Protein AF-A0A7W2NXL6-F1 (afdb_monomer_lite)

Structure (mmCIF, N/CA/C/O backbone):
data_AF-A0A7W2NXL6-F1
#
_entry.id   AF-A0A7W2NXL6-F1
#
loop_
_atom_site.group_PDB
_atom_site.id
_atom_site.type_symbol
_atom_site.label_atom_id
_atom_site.label_alt_id
_atom_site.label_comp_id
_atom_site.label_asym_id
_atom_site.label_entity_id
_atom_site.label_seq_id
_atom_site.pdbx_PDB_ins_code
_atom_site.Cartn_x
_atom_site.Cartn_y
_atom_site.Cartn_z
_atom_site.occupancy
_atom_site.B_iso_or_equiv
_atom_site.auth_seq_id
_atom_site.auth_comp_id
_atom_site.auth_asym_id
_atom_site.auth_atom_id
_atom_site.pdbx_PDB_model_num
ATOM 1 N N . MET A 1 1 ? 48.088 11.219 -70.658 1.00 33.25 1 MET A N 1
ATOM 2 C CA . MET A 1 1 ? 46.702 11.207 -70.149 1.00 33.25 1 MET A CA 1
ATOM 3 C C . MET A 1 1 ? 46.374 9.761 -69.843 1.00 33.25 1 MET A C 1
ATOM 5 O O . MET A 1 1 ? 46.423 8.951 -70.755 1.00 33.25 1 MET A O 1
ATOM 9 N N . ALA A 1 2 ? 46.224 9.414 -68.568 1.00 40.19 2 ALA A N 1
ATOM 10 C CA . ALA A 1 2 ? 45.903 8.053 -68.157 1.00 40.19 2 ALA A CA 1
ATOM 11 C C . ALA A 1 2 ? 44.374 7.908 -68.134 1.00 40.19 2 ALA A C 1
ATOM 13 O O . ALA A 1 2 ? 43.738 8.269 -67.150 1.00 40.19 2 ALA A O 1
ATOM 14 N N . GLU A 1 3 ? 43.796 7.435 -69.237 1.00 53.06 3 GLU A N 1
ATOM 15 C CA . GLU A 1 3 ? 42.417 6.927 -69.297 1.00 53.06 3 GLU A CA 1
ATOM 16 C C . GLU A 1 3 ? 42.379 5.528 -68.666 1.00 53.06 3 GLU A C 1
ATOM 18 O O . GLU A 1 3 ? 42.334 4.508 -69.347 1.00 53.06 3 GLU A O 1
ATOM 23 N N . GLY A 1 4 ? 42.516 5.463 -67.344 1.00 57.94 4 GLY A N 1
ATOM 24 C CA . GLY A 1 4 ? 42.324 4.225 -66.601 1.00 57.94 4 GLY A CA 1
ATOM 25 C C . GLY A 1 4 ? 40.945 4.234 -65.962 1.00 57.94 4 GLY A C 1
ATOM 26 O O . GLY A 1 4 ? 40.751 4.975 -65.004 1.00 57.94 4 GLY A O 1
ATOM 27 N N . ASP A 1 5 ? 40.032 3.376 -66.419 1.00 67.19 5 ASP A N 1
ATOM 28 C CA . ASP A 1 5 ? 38.679 3.161 -65.856 1.00 67.19 5 ASP A CA 1
ATOM 29 C C . ASP A 1 5 ? 38.671 2.643 -64.394 1.00 67.19 5 ASP A C 1
ATOM 31 O O . ASP A 1 5 ? 37.668 2.142 -63.893 1.00 67.19 5 ASP A O 1
ATOM 35 N N . GLY A 1 6 ? 39.801 2.708 -63.681 1.00 74.06 6 GLY A N 1
ATOM 36 C CA . GLY A 1 6 ? 39.948 2.156 -62.334 1.00 74.06 6 GLY A CA 1
ATOM 37 C C . GLY A 1 6 ? 39.944 0.624 -62.289 1.00 74.06 6 GLY A C 1
ATOM 38 O O . GLY A 1 6 ? 39.871 0.050 -61.205 1.00 74.06 6 GLY A O 1
ATOM 39 N N . ASP A 1 7 ? 40.043 -0.049 -63.441 1.00 82.25 7 ASP A N 1
ATOM 40 C CA . ASP A 1 7 ? 40.078 -1.508 -63.532 1.00 82.25 7 ASP A CA 1
ATOM 41 C C . ASP A 1 7 ? 41.416 -2.073 -63.016 1.00 82.25 7 ASP A C 1
ATOM 43 O O . ASP A 1 7 ? 42.382 -2.275 -63.757 1.00 82.25 7 ASP A O 1
ATOM 47 N N . LEU A 1 8 ? 41.451 -2.364 -61.712 1.00 85.31 8 LEU A N 1
ATOM 48 C CA . LEU A 1 8 ? 42.590 -2.982 -61.025 1.00 85.31 8 LEU A CA 1
ATOM 49 C C . LEU A 1 8 ? 42.789 -4.471 -61.381 1.00 85.31 8 LEU A C 1
ATOM 51 O O . LEU A 1 8 ? 43.642 -5.130 -60.783 1.00 85.31 8 LEU A O 1
ATOM 55 N N . THR A 1 9 ? 42.013 -5.039 -62.314 1.00 85.38 9 THR A N 1
ATOM 56 C CA . THR A 1 9 ? 42.239 -6.409 -62.810 1.00 85.38 9 THR A CA 1
ATOM 57 C C . THR A 1 9 ? 43.295 -6.466 -63.914 1.00 85.38 9 THR A C 1
ATOM 59 O O . THR A 1 9 ? 43.860 -7.531 -64.177 1.00 85.38 9 THR A O 1
ATOM 62 N N . LYS A 1 10 ? 43.613 -5.321 -64.532 1.00 86.50 10 LYS A N 1
ATOM 63 C CA . LYS A 1 10 ? 44.652 -5.210 -65.558 1.00 86.50 10 LYS A CA 1
ATOM 64 C C . LYS A 1 10 ? 46.044 -5.370 -64.949 1.00 86.50 10 LYS A C 1
ATOM 66 O O . LYS A 1 10 ? 46.333 -4.884 -63.856 1.00 86.50 10 LYS A O 1
ATOM 71 N N . ARG A 1 11 ? 46.925 -6.038 -65.692 1.00 86.75 11 ARG A N 1
ATOM 72 C CA . ARG A 1 11 ? 48.320 -6.289 -65.314 1.00 86.75 11 ARG A CA 1
ATOM 73 C C . ARG A 1 11 ? 49.254 -5.821 -66.417 1.00 86.75 11 ARG A C 1
ATOM 75 O O . ARG A 1 11 ? 48.943 -5.999 -67.593 1.00 86.75 11 ARG A O 1
ATOM 82 N N . LEU A 1 12 ? 50.395 -5.262 -66.031 1.00 89.81 12 LEU A N 1
ATOM 83 C CA . LEU A 1 12 ? 51.491 -4.979 -66.957 1.00 89.81 12 LEU A CA 1
ATOM 84 C C . LEU A 1 12 ? 52.312 -6.252 -67.192 1.00 89.81 12 LEU A C 1
ATOM 86 O O . LEU A 1 12 ? 52.492 -7.040 -66.258 1.00 89.81 12 LEU A O 1
ATOM 90 N N . ASP A 1 13 ? 52.804 -6.448 -68.417 1.00 88.94 13 ASP A N 1
ATOM 91 C CA . ASP A 1 13 ? 53.738 -7.537 -68.715 1.00 88.94 13 ASP A CA 1
ATOM 92 C C . ASP A 1 13 ? 55.056 -7.295 -67.972 1.00 88.94 13 ASP A C 1
ATOM 94 O O . ASP A 1 13 ? 55.620 -6.205 -68.007 1.00 88.94 13 ASP A O 1
ATOM 98 N N . ASN A 1 14 ? 55.526 -8.310 -67.259 1.00 88.38 14 ASN A N 1
ATOM 99 C CA . ASN A 1 14 ? 56.739 -8.263 -66.451 1.00 88.38 14 ASN A CA 1
ATOM 100 C C . ASN A 1 14 ? 57.793 -9.270 -66.934 1.00 88.38 14 ASN A C 1
ATOM 102 O O . ASN A 1 14 ? 58.722 -9.591 -66.195 1.00 88.38 14 ASN A O 1
ATOM 106 N N . LYS A 1 15 ? 57.651 -9.785 -68.162 1.00 84.62 15 LYS A N 1
ATOM 107 C CA . LYS A 1 15 ? 58.640 -10.652 -68.804 1.00 84.62 15 LYS A CA 1
ATOM 108 C C . LYS A 1 15 ? 59.821 -9.816 -69.300 1.00 84.62 15 LYS A C 1
ATOM 110 O O . LYS A 1 15 ? 59.723 -9.126 -70.306 1.00 84.62 15 LYS A O 1
ATOM 115 N N . GLY A 1 16 ? 60.946 -9.892 -68.600 1.00 85.75 16 GLY A N 1
ATOM 116 C CA . GLY A 1 16 ? 62.175 -9.180 -68.943 1.00 85.75 16 GLY A CA 1
ATOM 117 C C . GLY A 1 16 ? 63.187 -9.259 -67.806 1.00 85.75 16 GLY A C 1
ATOM 118 O O . GLY A 1 16 ? 62.906 -9.863 -66.774 1.00 85.75 16 GLY A O 1
ATOM 119 N N . ASN A 1 17 ? 64.369 -8.681 -68.013 1.00 88.25 17 ASN A N 1
ATOM 120 C CA . ASN A 1 17 ? 65.417 -8.590 -66.989 1.00 88.25 17 ASN A CA 1
ATOM 121 C C . ASN A 1 17 ? 66.017 -7.172 -66.920 1.00 88.25 17 ASN A C 1
ATOM 123 O O . ASN A 1 17 ? 67.175 -6.994 -66.552 1.00 88.25 17 ASN A O 1
ATOM 127 N N . ASP A 1 18 ? 65.221 -6.181 -67.326 1.00 89.38 18 ASP A N 1
ATOM 128 C CA . ASP A 1 18 ? 65.561 -4.760 -67.371 1.00 89.38 18 ASP A CA 1
ATOM 129 C C . ASP A 1 18 ? 64.735 -3.947 -66.357 1.00 89.38 18 ASP A C 1
ATOM 131 O O . ASP A 1 18 ? 63.816 -4.440 -65.692 1.00 89.38 18 ASP A O 1
ATOM 135 N N . GLU A 1 19 ? 65.050 -2.665 -66.234 1.00 88.44 19 GLU A N 1
ATOM 136 C CA . GLU A 1 19 ? 64.423 -1.750 -65.285 1.00 88.44 19 GLU A CA 1
ATOM 137 C C . GLU A 1 19 ? 62.912 -1.573 -65.538 1.00 88.44 19 GLU A C 1
ATOM 139 O O . GLU A 1 19 ? 62.146 -1.340 -64.597 1.00 88.44 19 GLU A O 1
ATOM 144 N N . ILE A 1 20 ? 62.458 -1.742 -66.786 1.00 90.19 20 ILE A N 1
ATOM 145 C CA . ILE A 1 20 ? 61.045 -1.634 -67.179 1.00 90.19 20 ILE A CA 1
ATOM 14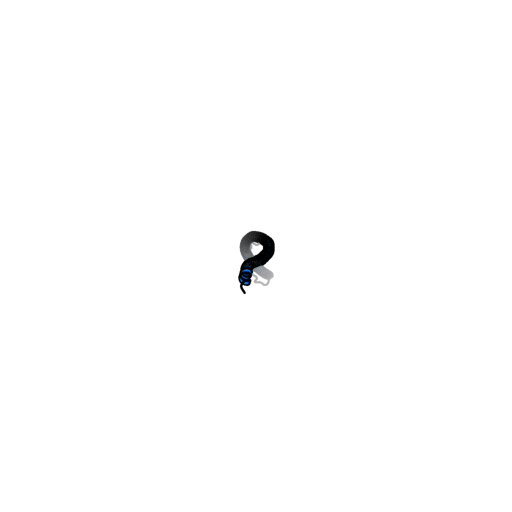6 C C . ILE A 1 20 ? 60.240 -2.842 -66.681 1.00 90.19 20 ILE A C 1
ATOM 148 O O . ILE A 1 20 ? 59.133 -2.681 -66.148 1.00 90.19 20 ILE A O 1
ATOM 152 N N . SER A 1 21 ? 60.805 -4.048 -66.777 1.00 89.19 21 SER A N 1
ATOM 153 C CA . SER A 1 21 ? 60.209 -5.259 -66.203 1.00 89.19 21 SER A CA 1
ATOM 154 C C . SER A 1 21 ? 60.132 -5.195 -64.668 1.00 89.19 21 SER A C 1
ATOM 156 O O . SER A 1 21 ? 59.113 -5.578 -64.080 1.00 89.19 21 SER A O 1
ATOM 158 N N . GLY A 1 22 ? 61.139 -4.596 -64.018 1.00 90.00 22 GLY A N 1
ATOM 159 C CA . GLY A 1 22 ? 61.142 -4.323 -62.578 1.00 90.00 22 GLY A CA 1
ATOM 160 C C . GLY A 1 22 ? 60.036 -3.353 -62.142 1.00 90.00 22 GLY A C 1
ATOM 161 O O . GLY A 1 22 ? 59.301 -3.636 -61.193 1.00 90.00 22 GLY A O 1
ATOM 162 N N . LEU A 1 23 ? 59.851 -2.239 -62.860 1.00 91.62 23 LEU A N 1
ATOM 163 C CA . LEU A 1 23 ? 58.767 -1.284 -62.593 1.00 91.62 23 LEU A CA 1
ATOM 164 C C . LEU A 1 23 ? 57.382 -1.930 -62.762 1.00 91.62 23 LEU A C 1
ATOM 166 O O . LEU A 1 23 ? 56.499 -1.730 -61.926 1.00 91.62 23 LEU A O 1
ATOM 170 N N . SER A 1 24 ? 57.214 -2.757 -63.797 1.00 93.56 24 SER A N 1
ATOM 171 C CA . SER A 1 24 ? 55.970 -3.492 -64.062 1.00 93.56 24 SER A CA 1
ATOM 172 C C . SER A 1 24 ? 55.631 -4.482 -62.940 1.00 93.56 24 SER A C 1
ATOM 174 O O . SER A 1 24 ? 54.466 -4.605 -62.553 1.00 93.56 24 SER A O 1
ATOM 176 N N . HIS A 1 25 ? 56.637 -5.136 -62.344 1.00 92.75 25 HIS A N 1
ATOM 177 C CA . HIS A 1 25 ? 56.453 -5.987 -61.165 1.00 92.75 25 HIS A CA 1
ATOM 178 C C . HIS A 1 25 ? 55.937 -5.199 -59.948 1.00 92.75 25 HIS A C 1
ATOM 180 O O . HIS A 1 25 ? 54.917 -5.573 -59.363 1.00 92.75 25 HIS A O 1
ATOM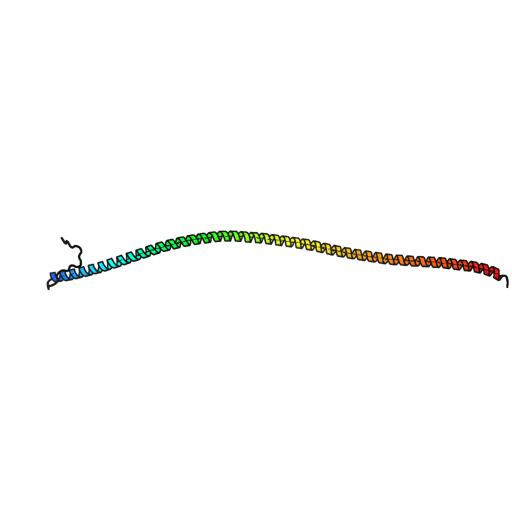 186 N N . TYR A 1 26 ? 56.594 -4.091 -59.584 1.00 92.44 26 TYR A N 1
ATOM 187 C CA . TYR A 1 26 ? 56.174 -3.275 -58.438 1.00 92.44 26 TYR A CA 1
ATOM 188 C C . TYR A 1 26 ? 54.806 -2.618 -58.649 1.00 92.44 26 TYR A C 1
ATOM 190 O O . TYR A 1 26 ? 54.018 -2.542 -57.705 1.00 92.44 26 TYR A O 1
ATOM 198 N N . PHE A 1 27 ? 54.487 -2.207 -59.879 1.00 92.06 27 PHE A N 1
ATOM 199 C CA . PHE A 1 27 ? 53.163 -1.697 -60.225 1.00 92.06 27 PHE A CA 1
ATOM 200 C C . PHE A 1 27 ? 52.079 -2.765 -60.030 1.00 92.06 27 PHE A C 1
ATOM 202 O O . PHE A 1 27 ? 51.078 -2.513 -59.363 1.00 92.06 27 PHE A O 1
ATOM 209 N N . ASN A 1 28 ? 52.299 -3.988 -60.525 1.00 91.94 28 ASN A N 1
ATOM 210 C CA . ASN A 1 28 ? 51.366 -5.096 -60.318 1.00 91.94 28 ASN A CA 1
ATOM 211 C C . ASN A 1 28 ? 51.173 -5.414 -58.821 1.00 91.94 28 ASN A C 1
ATOM 213 O O . ASN A 1 28 ? 50.038 -5.635 -58.394 1.00 91.94 28 ASN A O 1
ATOM 217 N N . LEU A 1 29 ? 52.244 -5.393 -58.015 1.00 93.25 29 LEU A N 1
ATOM 218 C CA . LEU A 1 29 ? 52.166 -5.596 -56.562 1.00 93.25 29 LEU A CA 1
ATOM 219 C C . LEU A 1 29 ? 51.367 -4.483 -55.862 1.00 93.25 29 LEU A C 1
ATOM 221 O O . LEU A 1 29 ? 50.572 -4.761 -54.963 1.00 93.25 29 LEU A O 1
ATOM 225 N N . PHE A 1 30 ? 51.566 -3.228 -56.266 1.00 93.12 30 PHE A N 1
ATOM 226 C CA . PHE A 1 30 ? 50.799 -2.091 -55.759 1.00 93.12 30 PHE A CA 1
ATOM 227 C C . PHE A 1 30 ? 49.305 -2.229 -56.088 1.00 93.12 30 PHE A C 1
ATOM 229 O O . PHE A 1 30 ? 48.471 -2.110 -55.190 1.00 93.12 30 PHE A O 1
ATOM 236 N N . THR A 1 31 ? 48.972 -2.567 -57.337 1.00 92.88 31 THR A N 1
ATOM 237 C CA . THR A 1 31 ? 47.593 -2.800 -57.794 1.00 92.88 31 THR A CA 1
ATOM 238 C C . THR A 1 31 ? 46.916 -3.939 -57.026 1.00 92.88 31 THR A C 1
ATOM 240 O O . THR A 1 31 ? 45.749 -3.817 -56.655 1.00 92.88 31 THR A O 1
ATOM 243 N N . ASP A 1 32 ? 47.641 -5.014 -56.694 1.00 93.50 32 ASP A N 1
ATOM 244 C CA . ASP A 1 32 ? 47.107 -6.085 -55.841 1.00 93.50 32 ASP A CA 1
ATOM 245 C C . ASP A 1 32 ? 46.773 -5.612 -54.430 1.00 93.50 32 ASP A C 1
ATOM 247 O O . ASP A 1 32 ? 45.692 -5.915 -53.925 1.00 93.50 32 ASP A O 1
ATOM 251 N N . LYS A 1 33 ? 47.678 -4.855 -53.799 1.00 94.06 33 LYS A N 1
ATOM 252 C CA . LYS A 1 33 ? 47.436 -4.299 -52.463 1.00 94.06 33 LYS A CA 1
ATOM 253 C C . LYS A 1 33 ? 46.245 -3.344 -52.470 1.00 94.06 33 LYS A C 1
ATOM 255 O O . LYS A 1 33 ? 45.391 -3.447 -51.599 1.00 94.06 33 LYS A O 1
ATOM 260 N N . MET A 1 34 ? 46.149 -2.477 -53.479 1.00 93.56 34 MET A N 1
ATOM 261 C CA . MET A 1 34 ? 45.001 -1.588 -53.679 1.00 93.56 34 MET A CA 1
ATOM 262 C C . MET A 1 34 ? 43.688 -2.367 -53.806 1.00 93.56 34 MET A C 1
ATOM 264 O O . MET A 1 34 ? 42.711 -2.039 -53.135 1.00 93.56 34 MET A O 1
ATOM 268 N N . ARG A 1 35 ? 43.670 -3.429 -54.620 1.00 92.12 35 ARG A N 1
ATOM 269 C CA . ARG A 1 35 ? 42.490 -4.284 -54.790 1.00 92.12 35 ARG A CA 1
ATOM 270 C C . ARG A 1 35 ? 42.081 -4.952 -53.477 1.00 92.12 35 ARG A C 1
ATOM 272 O O . ARG A 1 35 ? 40.902 -4.930 -53.141 1.00 92.12 35 ARG A O 1
ATOM 279 N N . LEU A 1 36 ? 43.034 -5.516 -52.733 1.00 94.25 36 LEU A N 1
ATOM 280 C CA . LEU A 1 36 ? 42.762 -6.134 -51.431 1.00 94.25 36 LEU A CA 1
ATOM 281 C C . LEU A 1 36 ? 42.187 -5.119 -50.436 1.00 94.25 36 LEU A C 1
ATOM 283 O O . LEU A 1 36 ? 41.168 -5.405 -49.811 1.00 94.25 36 LEU A O 1
ATOM 287 N N . SER A 1 37 ? 42.763 -3.916 -50.356 1.00 95.88 37 SER A N 1
ATOM 288 C CA . SER A 1 37 ? 42.243 -2.843 -49.504 1.00 95.88 37 SER A CA 1
ATOM 289 C C . SER A 1 37 ? 40.822 -2.423 -49.892 1.00 95.88 37 SER A C 1
ATOM 291 O O . SER A 1 37 ? 39.995 -2.203 -49.013 1.00 95.88 37 SER A O 1
ATOM 293 N N . LEU A 1 38 ? 40.496 -2.341 -51.188 1.00 94.00 38 LEU A N 1
ATOM 294 C CA . LEU A 1 38 ? 39.138 -2.009 -51.641 1.00 94.00 38 LEU A CA 1
ATOM 295 C C . LEU A 1 38 ? 38.121 -3.104 -51.301 1.00 94.00 38 LEU A C 1
ATOM 297 O O . LEU A 1 38 ? 37.007 -2.788 -50.884 1.00 94.00 38 LEU A O 1
ATOM 301 N N . VAL A 1 39 ? 38.499 -4.379 -51.431 1.00 94.56 39 VAL A N 1
ATOM 302 C CA . VAL A 1 39 ? 37.654 -5.508 -51.004 1.00 94.56 39 VAL A CA 1
ATOM 303 C C . VAL A 1 39 ? 37.424 -5.463 -49.493 1.00 94.56 39 VAL A C 1
ATOM 305 O O . VAL A 1 39 ? 36.293 -5.638 -49.034 1.00 94.56 39 VAL A O 1
ATOM 308 N N . GLU A 1 40 ? 38.467 -5.179 -48.712 1.00 96.81 40 GLU A N 1
ATOM 309 C CA . GLU A 1 40 ? 38.352 -5.036 -47.262 1.00 96.81 40 GLU A CA 1
ATOM 310 C C . GLU A 1 40 ? 37.444 -3.858 -46.879 1.00 96.81 40 GLU A C 1
ATOM 312 O O . GLU A 1 40 ? 36.557 -4.020 -46.041 1.00 96.81 40 GLU A O 1
ATOM 317 N N . ILE A 1 41 ? 37.599 -2.698 -47.529 1.00 97.31 41 ILE A N 1
ATOM 318 C CA . ILE A 1 41 ? 36.731 -1.529 -47.329 1.00 97.31 41 ILE A CA 1
ATOM 319 C C . ILE A 1 41 ? 35.282 -1.876 -47.665 1.00 97.31 41 ILE A C 1
ATOM 321 O O . ILE A 1 41 ? 34.402 -1.624 -46.850 1.00 97.31 41 ILE A O 1
ATOM 325 N N . SER A 1 42 ? 35.022 -2.497 -48.819 1.00 96.25 42 SER A N 1
ATOM 326 C CA . SER A 1 42 ? 33.667 -2.905 -49.207 1.00 96.25 42 SER A CA 1
ATOM 327 C C . SER A 1 42 ? 33.045 -3.851 -48.177 1.00 96.25 42 SER A C 1
ATOM 329 O O . SER A 1 42 ? 31.882 -3.682 -47.810 1.00 96.25 42 SER A O 1
ATOM 331 N N . THR A 1 43 ? 33.826 -4.805 -47.670 1.00 97.38 43 THR A N 1
ATOM 332 C CA . THR A 1 43 ? 33.375 -5.757 -46.647 1.00 97.38 43 THR A CA 1
ATOM 333 C C . THR A 1 43 ? 33.057 -5.047 -45.330 1.00 97.38 43 THR A C 1
ATOM 335 O O . THR A 1 43 ? 32.002 -5.276 -44.739 1.00 97.38 43 THR A O 1
ATOM 338 N N . ARG A 1 44 ? 33.930 -4.136 -44.884 1.00 97.69 44 ARG A N 1
ATOM 339 C CA . ARG A 1 44 ? 33.719 -3.338 -43.667 1.00 97.69 44 ARG A CA 1
ATOM 340 C C . ARG A 1 44 ? 32.499 -2.425 -43.792 1.00 97.69 44 ARG A C 1
ATOM 342 O O . ARG A 1 44 ? 31.718 -2.350 -42.850 1.00 97.69 44 ARG A O 1
ATOM 349 N N . THR A 1 45 ? 32.292 -1.788 -44.944 1.00 98.00 45 THR A N 1
ATOM 350 C CA . THR A 1 45 ? 31.107 -0.957 -45.204 1.00 98.00 45 THR A CA 1
ATOM 351 C C . THR A 1 45 ? 29.821 -1.776 -45.113 1.00 98.00 45 THR A C 1
ATOM 353 O O . THR A 1 45 ? 28.882 -1.342 -44.451 1.00 98.00 45 THR A O 1
ATOM 356 N N . ASN A 1 46 ? 29.794 -2.988 -45.678 1.00 97.56 46 ASN A N 1
ATOM 357 C CA . ASN A 1 46 ? 28.639 -3.884 -45.553 1.00 97.56 46 ASN A CA 1
ATOM 358 C C . ASN A 1 46 ? 28.355 -4.262 -44.089 1.00 97.56 46 ASN A C 1
ATOM 360 O O . ASN A 1 46 ? 27.204 -4.231 -43.662 1.00 97.56 46 ASN A O 1
ATOM 364 N N . HIS A 1 47 ? 29.390 -4.551 -43.293 1.00 97.69 47 HIS A N 1
ATOM 365 C CA . HIS A 1 47 ? 29.222 -4.804 -41.858 1.00 97.69 47 HIS A CA 1
ATOM 366 C C . HIS A 1 47 ? 28.671 -3.591 -41.099 1.00 97.69 47 HIS A C 1
ATOM 368 O O . HIS A 1 47 ? 27.832 -3.752 -40.211 1.00 97.69 47 HIS A O 1
ATOM 374 N N . VAL A 1 48 ? 29.116 -2.377 -41.439 1.00 98.12 48 VAL A N 1
ATOM 375 C CA . VAL A 1 48 ? 28.592 -1.143 -40.837 1.00 98.12 48 VAL A CA 1
ATOM 376 C C . VAL A 1 48 ? 27.120 -0.948 -41.197 1.00 98.12 48 VAL A C 1
ATOM 378 O O . VAL A 1 48 ? 26.333 -0.636 -40.309 1.00 98.12 48 VAL A O 1
ATOM 381 N N . MET A 1 49 ? 26.731 -1.185 -42.455 1.00 98.19 49 MET A N 1
ATOM 382 C CA . MET A 1 49 ? 25.331 -1.096 -42.887 1.00 98.19 49 MET A CA 1
ATOM 383 C C . MET A 1 49 ? 24.434 -2.077 -42.125 1.00 98.19 49 MET A C 1
ATOM 385 O O . MET A 1 49 ? 23.438 -1.656 -41.547 1.00 98.19 49 MET A O 1
ATOM 389 N N . GLN A 1 50 ? 24.834 -3.348 -42.026 1.00 98.19 50 GLN A N 1
ATOM 390 C CA . GLN A 1 50 ? 24.098 -4.351 -41.243 1.00 98.19 50 GLN A CA 1
ATOM 391 C C . GLN A 1 50 ? 23.985 -3.961 -39.764 1.00 98.19 50 GLN A C 1
ATOM 393 O O . GLN A 1 50 ? 22.935 -4.110 -39.145 1.00 98.19 50 GLN A O 1
ATOM 398 N N . SER A 1 51 ? 25.065 -3.430 -39.186 1.00 98.25 51 SER A N 1
ATOM 399 C CA . SER A 1 51 ? 25.059 -2.980 -37.789 1.00 98.25 51 SER A CA 1
ATOM 400 C C . SER A 1 51 ? 24.117 -1.789 -37.579 1.00 98.25 51 SER A C 1
ATOM 402 O O . SER A 1 51 ? 23.469 -1.699 -36.539 1.00 98.25 51 SER A O 1
ATOM 404 N N . ALA A 1 52 ? 24.026 -0.885 -38.558 1.00 98.38 52 ALA A N 1
ATOM 405 C CA . ALA A 1 52 ? 23.112 0.252 -38.522 1.00 98.38 52 ALA A CA 1
ATOM 406 C C . ALA A 1 52 ? 21.642 -0.184 -38.629 1.00 98.38 52 ALA A C 1
ATOM 408 O O . ALA A 1 52 ? 20.803 0.348 -37.904 1.00 98.38 52 ALA A O 1
ATOM 409 N N . GLU A 1 53 ? 21.336 -1.174 -39.472 1.00 98.31 53 GLU A N 1
ATOM 410 C CA . GLU A 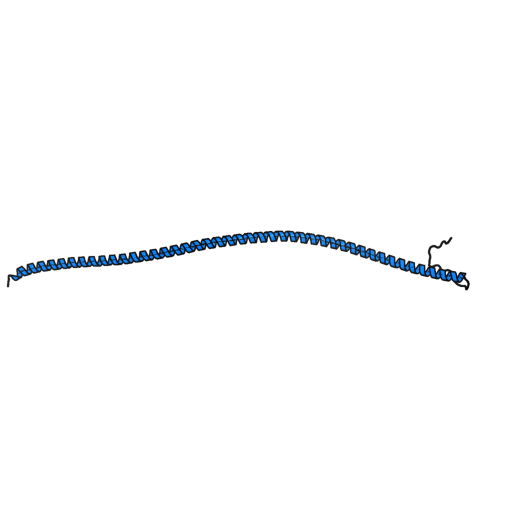1 53 ? 19.994 -1.766 -39.576 1.00 98.31 53 GLU A CA 1
ATOM 411 C C . GLU A 1 53 ? 19.566 -2.405 -38.248 1.00 98.31 53 GLU A C 1
ATOM 413 O O . GLU A 1 53 ? 18.526 -2.041 -37.699 1.00 98.31 53 GLU A O 1
ATOM 418 N N . LEU A 1 54 ? 20.421 -3.249 -37.659 1.00 98.25 54 LEU A N 1
ATOM 419 C CA . LEU A 1 54 ? 20.167 -3.860 -36.348 1.00 98.25 54 LEU A CA 1
ATOM 420 C C . LEU A 1 54 ? 19.967 -2.812 -35.244 1.00 98.25 54 LEU A C 1
ATOM 422 O O . LEU A 1 54 ? 19.099 -2.964 -34.383 1.00 98.25 54 LEU A O 1
ATOM 426 N N . LEU A 1 55 ? 20.753 -1.731 -35.257 1.00 98.38 55 LEU A N 1
ATOM 427 C CA . LEU A 1 55 ? 20.600 -0.639 -34.296 1.00 98.38 55 LEU A CA 1
ATOM 428 C C . LEU A 1 55 ? 19.267 0.098 -34.478 1.00 98.38 55 LEU A C 1
ATOM 430 O O . LEU A 1 55 ? 18.652 0.496 -33.486 1.00 98.38 55 LEU A O 1
ATOM 434 N N . SER A 1 56 ? 18.812 0.272 -35.720 1.00 98.25 56 SER A N 1
ATOM 435 C CA . SER A 1 56 ? 17.520 0.887 -36.026 1.00 98.25 56 SER A CA 1
ATOM 436 C C . SER A 1 56 ? 16.363 0.030 -35.508 1.00 98.25 56 SER A C 1
ATOM 438 O O . SER A 1 56 ? 15.465 0.550 -34.845 1.00 98.25 56 SER A O 1
ATOM 440 N N . GLU A 1 57 ? 16.406 -1.283 -35.742 1.00 98.38 57 GLU A N 1
ATOM 441 C CA . GLU A 1 57 ? 15.406 -2.229 -35.229 1.00 98.38 57 GLU A CA 1
ATOM 442 C C . GLU A 1 57 ? 15.373 -2.244 -33.695 1.00 98.38 57 GLU A C 1
ATOM 444 O O . GLU A 1 57 ? 14.305 -2.154 -33.085 1.00 98.38 57 GLU A O 1
ATOM 449 N N . MET A 1 58 ? 16.549 -2.278 -33.061 1.00 98.38 58 MET A N 1
ATOM 450 C CA . MET A 1 58 ? 16.668 -2.229 -31.604 1.00 98.38 58 MET A CA 1
ATOM 451 C C . MET A 1 58 ? 16.118 -0.917 -31.037 1.00 98.38 58 MET A C 1
ATOM 453 O O . MET A 1 58 ? 15.427 -0.922 -30.021 1.00 98.38 58 MET A O 1
ATOM 457 N N . SER A 1 59 ? 16.394 0.208 -31.701 1.00 98.38 59 SER A N 1
ATOM 458 C CA . SER A 1 59 ? 15.894 1.520 -31.285 1.00 98.38 59 SER A CA 1
ATOM 459 C C . SER A 1 59 ? 14.371 1.594 -31.366 1.00 98.38 59 SER A C 1
ATOM 461 O O . SER A 1 59 ? 13.743 2.139 -30.460 1.00 98.38 59 SER A O 1
ATOM 463 N N . GLN A 1 60 ? 13.768 1.006 -32.405 1.00 98.19 60 GLN A N 1
ATOM 464 C CA . GLN A 1 60 ? 12.313 0.936 -32.531 1.00 98.19 60 GLN A CA 1
ATOM 465 C C . GLN A 1 60 ? 11.695 0.076 -31.423 1.00 98.19 60 GLN A C 1
ATOM 467 O O . GLN A 1 60 ? 10.788 0.534 -30.735 1.00 98.19 60 GLN A O 1
ATOM 472 N N . SER A 1 61 ? 12.245 -1.116 -31.182 1.00 98.19 61 SER A N 1
ATOM 473 C CA . SER A 1 61 ? 11.805 -1.992 -30.089 1.00 98.19 61 SER A CA 1
ATOM 474 C C . SER A 1 61 ? 11.918 -1.303 -28.724 1.00 98.19 61 SER A C 1
ATOM 476 O O . SER A 1 61 ? 11.000 -1.350 -27.906 1.00 98.19 61 SER A O 1
ATOM 478 N N . ASN A 1 62 ? 13.015 -0.578 -28.487 1.00 98.19 62 ASN A N 1
ATOM 479 C CA . ASN A 1 62 ? 13.207 0.169 -27.249 1.00 98.19 62 ASN A CA 1
ATOM 480 C C . ASN A 1 62 ? 12.175 1.297 -27.075 1.00 98.19 62 ASN A C 1
ATOM 482 O O . ASN A 1 62 ? 11.709 1.517 -25.960 1.00 98.19 62 ASN A O 1
ATOM 486 N N . ASN A 1 63 ? 11.777 1.983 -28.152 1.00 98.31 63 ASN A N 1
ATOM 487 C CA . ASN A 1 63 ? 10.689 2.964 -28.088 1.00 98.31 63 ASN A CA 1
ATOM 488 C C . ASN A 1 63 ? 9.360 2.312 -27.680 1.00 98.31 63 ASN A C 1
ATOM 490 O O . ASN A 1 63 ? 8.657 2.856 -26.827 1.00 98.31 63 ASN A O 1
ATOM 494 N N . ASP A 1 64 ? 9.050 1.131 -28.214 1.00 98.12 64 ASP A N 1
ATOM 495 C CA . ASP A 1 64 ? 7.836 0.395 -27.848 1.00 98.12 64 ASP A CA 1
ATOM 496 C C . ASP A 1 64 ? 7.869 -0.020 -26.363 1.00 98.12 64 ASP A C 1
ATOM 498 O O . ASP A 1 64 ? 6.881 0.136 -25.640 1.00 98.12 64 ASP A O 1
ATOM 502 N N . PHE A 1 65 ? 9.028 -0.468 -25.862 1.00 98.31 65 PHE A N 1
ATOM 503 C CA . PHE A 1 65 ? 9.227 -0.749 -24.435 1.00 98.31 65 PHE A CA 1
ATOM 504 C 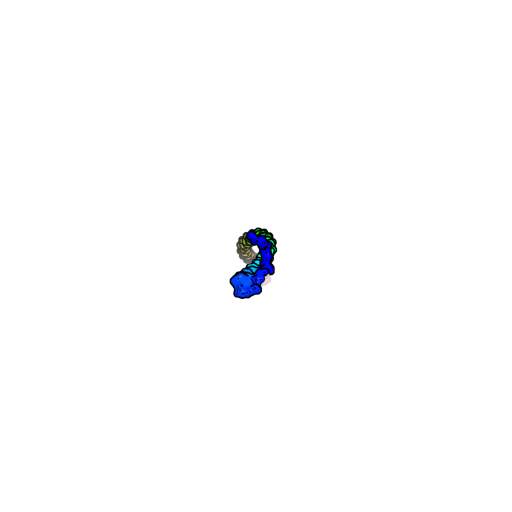C . PHE A 1 65 ? 9.050 0.487 -23.554 1.00 98.31 65 PHE A C 1
ATOM 506 O O . PHE A 1 65 ? 8.408 0.400 -22.506 1.00 98.31 65 PHE A O 1
ATOM 513 N N . VAL A 1 66 ? 9.590 1.636 -23.964 1.00 98.44 66 VAL A N 1
ATOM 514 C CA . VAL A 1 66 ? 9.432 2.899 -23.230 1.00 98.44 66 VAL A CA 1
ATOM 515 C C . VAL A 1 66 ? 7.960 3.307 -23.165 1.00 98.44 66 VAL A C 1
ATOM 517 O O . VAL A 1 66 ? 7.497 3.717 -22.100 1.00 98.44 66 VAL A O 1
ATOM 520 N N . GLN A 1 67 ? 7.206 3.137 -24.254 1.00 98.06 67 GLN A N 1
ATOM 521 C CA . GLN A 1 67 ? 5.774 3.427 -24.262 1.00 98.06 67 GLN A CA 1
ATOM 522 C C . GLN A 1 67 ? 5.012 2.519 -23.285 1.00 98.06 67 GLN A C 1
ATOM 524 O O . GLN A 1 67 ? 4.283 3.017 -22.428 1.00 98.06 67 GLN A O 1
ATOM 529 N N . MET A 1 68 ? 5.254 1.204 -23.330 1.00 98.12 68 MET A N 1
ATOM 530 C CA . MET A 1 68 ? 4.648 0.262 -22.379 1.00 98.12 68 MET A CA 1
ATOM 531 C C . MET A 1 68 ? 5.021 0.584 -20.924 1.00 98.12 68 MET A C 1
ATOM 533 O O . MET A 1 68 ? 4.180 0.517 -20.027 1.00 98.12 68 MET A O 1
ATOM 537 N N . GLN A 1 69 ? 6.275 0.962 -20.670 1.00 97.69 69 GLN A N 1
ATOM 538 C CA . GLN A 1 69 ? 6.735 1.347 -19.338 1.00 97.69 69 GLN A CA 1
ATOM 539 C C . GLN A 1 69 ? 6.040 2.624 -18.841 1.00 97.69 69 GLN A C 1
ATOM 541 O O . GLN A 1 69 ? 5.706 2.718 -17.655 1.00 97.69 69 GLN A O 1
ATOM 546 N N . SER A 1 70 ? 5.791 3.592 -19.726 1.00 98.00 70 SER A N 1
ATOM 547 C CA . SER A 1 70 ? 5.025 4.804 -19.415 1.00 98.00 70 SER A CA 1
ATOM 548 C C . SER A 1 70 ? 3.578 4.476 -19.035 1.00 98.00 70 SER A C 1
ATOM 550 O O . SER A 1 70 ? 3.063 4.983 -18.033 1.00 98.00 70 SER A O 1
ATOM 552 N N . ASP A 1 71 ? 2.934 3.577 -19.779 1.00 97.94 71 ASP A N 1
ATOM 553 C CA . ASP A 1 71 ? 1.557 3.153 -19.507 1.00 97.94 71 ASP A CA 1
ATOM 554 C C . ASP A 1 71 ? 1.460 2.406 -18.168 1.00 97.94 71 ASP A C 1
ATOM 556 O O . ASP A 1 71 ? 0.585 2.698 -17.348 1.00 97.94 71 ASP A O 1
ATOM 560 N N . ASN A 1 72 ? 2.414 1.512 -17.886 1.00 97.94 72 ASN A N 1
ATOM 561 C CA . ASN A 1 72 ? 2.522 0.833 -16.594 1.00 97.94 72 ASN A CA 1
ATOM 562 C C . ASN A 1 72 ? 2.743 1.825 -15.445 1.00 97.94 72 ASN A C 1
ATOM 564 O O . ASN A 1 72 ? 2.127 1.699 -14.388 1.00 97.94 72 ASN A O 1
ATOM 568 N N . THR A 1 73 ? 3.584 2.842 -15.648 1.00 97.75 73 THR A N 1
ATOM 569 C CA . THR A 1 73 ? 3.839 3.880 -14.636 1.00 97.75 73 THR A CA 1
ATOM 570 C C . THR A 1 73 ? 2.570 4.678 -14.336 1.00 97.75 73 THR A C 1
ATOM 572 O O . THR A 1 73 ? 2.263 4.928 -13.170 1.00 97.75 73 THR A O 1
ATOM 575 N N . THR A 1 74 ? 1.786 5.010 -15.365 1.00 97.75 74 THR A N 1
ATOM 576 C CA . THR A 1 74 ? 0.482 5.674 -15.209 1.00 97.75 74 THR A CA 1
ATOM 577 C C . THR A 1 74 ? -0.502 4.808 -14.417 1.00 97.75 74 THR A C 1
ATOM 579 O O . THR A 1 74 ? -1.176 5.307 -13.515 1.00 97.75 74 THR A O 1
ATOM 582 N N . GLN A 1 75 ? -0.558 3.500 -14.688 1.00 97.81 75 GLN A N 1
ATOM 583 C CA . GLN A 1 75 ? -1.411 2.575 -13.931 1.00 97.81 75 GLN A CA 1
ATOM 584 C C . GLN A 1 75 ? -0.987 2.464 -12.463 1.00 97.81 75 GLN A C 1
ATOM 586 O O . GLN A 1 75 ? -1.837 2.483 -11.573 1.00 97.81 75 GLN A O 1
ATOM 591 N N . VAL A 1 76 ? 0.321 2.394 -12.195 1.00 98.06 76 VAL A N 1
ATOM 592 C CA . VAL A 1 76 ? 0.850 2.389 -10.825 1.00 98.06 76 VAL A CA 1
ATOM 593 C C . VAL A 1 76 ? 0.482 3.685 -10.102 1.00 98.06 76 VAL A C 1
ATOM 595 O O . VAL A 1 76 ? 0.036 3.628 -8.959 1.00 98.06 76 VAL A O 1
ATOM 598 N N . ALA A 1 77 ? 0.598 4.843 -10.758 1.00 97.31 77 ALA A N 1
ATOM 599 C CA . ALA A 1 77 ? 0.194 6.120 -10.173 1.00 97.31 77 ALA A CA 1
ATOM 600 C C . ALA A 1 77 ? -1.300 6.133 -9.804 1.00 97.31 77 ALA A C 1
ATOM 602 O O . ALA A 1 77 ? -1.649 6.478 -8.675 1.00 97.31 77 ALA A O 1
ATOM 603 N N . ALA A 1 78 ? -2.172 5.658 -10.698 1.00 97.12 78 ALA A N 1
ATOM 604 C CA . ALA A 1 78 ? -3.604 5.540 -10.419 1.00 97.12 78 ALA A CA 1
ATOM 605 C C . ALA A 1 78 ? -3.895 4.581 -9.246 1.00 97.12 78 ALA A C 1
ATOM 607 O O . ALA A 1 78 ? -4.715 4.881 -8.376 1.00 97.12 78 ALA A O 1
ATOM 608 N N . ALA A 1 79 ? -3.193 3.446 -9.169 1.00 97.75 79 ALA A N 1
ATOM 609 C CA . ALA A 1 79 ? -3.315 2.518 -8.046 1.00 97.75 79 ALA A CA 1
ATOM 610 C C . ALA A 1 79 ? -2.870 3.157 -6.717 1.00 97.75 79 ALA A C 1
ATOM 612 O O . ALA A 1 79 ? -3.507 2.940 -5.685 1.00 97.75 79 ALA A O 1
ATOM 613 N N . MET A 1 80 ? -1.825 3.988 -6.736 1.00 96.81 80 MET A N 1
ATOM 614 C CA . MET A 1 80 ? -1.363 4.733 -5.560 1.00 96.81 80 MET A CA 1
ATOM 615 C C . MET A 1 80 ? -2.372 5.794 -5.099 1.00 96.81 80 MET A C 1
ATOM 617 O O . MET A 1 80 ? -2.551 5.986 -3.892 1.00 96.81 80 MET A O 1
ATOM 621 N N . GLU A 1 81 ? -3.077 6.452 -6.023 1.00 96.81 81 GLU A N 1
ATOM 622 C CA . GLU A 1 81 ? -4.179 7.361 -5.680 1.00 96.81 81 GLU A CA 1
ATOM 623 C C . GLU A 1 81 ? -5.330 6.614 -4.992 1.00 96.81 81 GLU A C 1
ATOM 625 O O . GLU A 1 81 ? -5.792 7.038 -3.928 1.00 96.81 81 GLU A O 1
ATOM 630 N N . GLN A 1 82 ? -5.737 5.459 -5.533 1.00 97.38 82 GLN A N 1
ATOM 631 C CA . GLN A 1 82 ? -6.753 4.597 -4.914 1.00 97.38 82 GLN A CA 1
ATOM 632 C C . GLN A 1 82 ? -6.311 4.098 -3.530 1.00 97.38 82 GLN A C 1
ATOM 634 O O . GLN A 1 82 ? -7.079 4.140 -2.570 1.00 97.38 82 GLN A O 1
ATOM 639 N N . MET A 1 83 ? -5.049 3.686 -3.387 1.00 96.81 83 MET A N 1
ATOM 640 C CA . MET A 1 83 ? -4.486 3.268 -2.102 1.00 96.81 83 MET A CA 1
ATOM 641 C C . MET A 1 83 ? -4.502 4.410 -1.077 1.00 96.81 83 MET A C 1
ATOM 643 O O . MET A 1 83 ? -4.851 4.191 0.081 1.00 96.81 83 MET A O 1
ATOM 647 N N . THR A 1 84 ? -4.194 5.637 -1.501 1.00 97.25 84 THR A N 1
ATOM 648 C CA . THR A 1 84 ? -4.259 6.824 -0.635 1.00 97.25 84 THR A CA 1
ATOM 649 C C . THR A 1 84 ? -5.687 7.099 -0.163 1.00 97.25 84 THR A C 1
ATOM 651 O O . THR A 1 84 ? -5.892 7.427 1.007 1.00 97.25 84 THR A O 1
ATOM 654 N N . ALA A 1 85 ? -6.681 6.939 -1.042 1.00 97.00 85 ALA A N 1
ATOM 655 C CA . ALA A 1 85 ? -8.089 7.062 -0.672 1.00 97.00 85 ALA A CA 1
ATOM 656 C C . ALA A 1 85 ? -8.495 6.003 0.369 1.00 97.00 85 ALA A C 1
ATOM 658 O O . ALA A 1 85 ? -9.047 6.359 1.410 1.00 97.00 85 ALA A O 1
ATOM 659 N N . ASN A 1 86 ? -8.122 4.739 0.152 1.00 97.19 86 ASN A N 1
ATOM 660 C CA . ASN A 1 86 ? -8.392 3.649 1.096 1.00 97.19 86 ASN A CA 1
ATOM 661 C C . ASN A 1 86 ? -7.733 3.884 2.463 1.00 97.19 86 ASN A C 1
ATOM 663 O O . ASN A 1 86 ? -8.349 3.651 3.498 1.00 97.19 86 ASN A O 1
ATOM 667 N N . ILE A 1 87 ? -6.495 4.388 2.497 1.00 98.00 87 ILE A N 1
ATOM 668 C CA . ILE A 1 87 ? -5.811 4.714 3.759 1.00 98.00 87 ILE A CA 1
ATOM 669 C C . ILE A 1 87 ? -6.571 5.800 4.532 1.00 98.00 87 ILE A C 1
ATOM 671 O O . ILE A 1 87 ? -6.711 5.694 5.751 1.00 98.00 87 ILE A O 1
ATOM 675 N N . ARG A 1 88 ? -7.096 6.825 3.846 1.00 97.69 88 ARG A N 1
ATOM 676 C CA . ARG A 1 88 ? -7.922 7.863 4.487 1.00 97.69 88 ARG A CA 1
ATOM 677 C C . ARG A 1 88 ? -9.212 7.285 5.063 1.00 97.69 88 ARG A C 1
ATOM 679 O O . ARG A 1 88 ? -9.579 7.641 6.179 1.00 97.69 88 ARG A O 1
ATOM 686 N N . GLU A 1 89 ? -9.867 6.382 4.339 1.00 98.00 89 GLU A N 1
ATOM 687 C CA . GLU A 1 89 ? -11.067 5.695 4.824 1.00 98.00 89 GLU A CA 1
ATOM 688 C C . GLU A 1 89 ? -10.767 4.838 6.063 1.00 98.00 89 GLU A C 1
ATOM 690 O O . GLU A 1 89 ? -11.461 4.945 7.072 1.00 98.00 89 GLU A O 1
ATOM 695 N N . VAL A 1 90 ? -9.684 4.054 6.037 1.00 98.25 90 VAL A N 1
ATOM 696 C CA . VAL A 1 90 ? -9.241 3.253 7.190 1.00 98.25 90 VAL A CA 1
ATOM 697 C C . VAL A 1 90 ? -8.942 4.138 8.401 1.00 98.25 90 VAL A C 1
ATOM 699 O O . VAL A 1 90 ? -9.363 3.805 9.507 1.00 98.25 90 VAL A O 1
ATOM 702 N N . SER A 1 91 ? -8.272 5.279 8.205 1.00 98.19 91 SER A N 1
ATOM 703 C CA . SER A 1 91 ? -8.008 6.245 9.279 1.00 98.19 91 SER A CA 1
ATOM 704 C C . SER A 1 91 ? -9.304 6.796 9.877 1.00 98.19 91 SER A C 1
ATOM 706 O O . SER A 1 91 ? -9.458 6.815 11.095 1.00 98.19 91 SER A O 1
ATOM 708 N N . SER A 1 92 ? -10.263 7.188 9.034 1.00 98.12 92 SER A N 1
ATOM 709 C CA . SER A 1 92 ? -11.562 7.694 9.492 1.00 98.12 92 SER A CA 1
ATOM 710 C C . SER A 1 92 ? -12.357 6.630 10.258 1.00 98.12 92 SER A C 1
ATOM 712 O O . SER A 1 92 ? -12.945 6.922 11.300 1.00 98.12 92 SER A O 1
ATOM 714 N N . ASN A 1 93 ? -12.322 5.379 9.795 1.00 98.25 93 ASN A N 1
ATOM 715 C CA . ASN A 1 93 ? -12.949 4.256 10.489 1.00 98.25 93 ASN A CA 1
ATOM 716 C C . ASN A 1 93 ? -12.292 3.981 11.850 1.00 98.25 93 ASN A C 1
ATOM 718 O O . ASN A 1 93 ? -12.995 3.681 12.816 1.00 98.25 93 ASN A O 1
ATOM 722 N N . ALA A 1 94 ? -10.966 4.111 11.951 1.00 98.25 94 ALA A N 1
ATOM 723 C CA . ALA A 1 94 ? -10.246 3.968 13.214 1.00 98.25 94 ALA A CA 1
ATOM 724 C C . ALA A 1 94 ? -10.631 5.068 14.221 1.00 98.25 94 ALA A C 1
ATOM 726 O O . ALA A 1 94 ? -10.940 4.749 15.368 1.00 98.25 94 ALA A O 1
ATOM 727 N N . GLU A 1 95 ? -10.709 6.330 13.787 1.00 98.44 95 GLU A N 1
ATOM 728 C CA . GLU A 1 95 ? -11.178 7.449 14.623 1.00 98.44 95 GLU A CA 1
ATOM 729 C C . GLU A 1 95 ? -12.627 7.244 15.098 1.00 98.44 95 GLU A C 1
ATOM 731 O O . GLU A 1 95 ? -12.961 7.476 16.263 1.00 98.44 95 GLU A O 1
ATOM 736 N N . ALA A 1 96 ? -13.507 6.764 14.213 1.00 98.38 96 ALA A N 1
ATOM 737 C CA . ALA A 1 96 ? -14.888 6.453 14.571 1.00 98.38 96 ALA A CA 1
ATOM 738 C C . ALA A 1 96 ? -14.970 5.320 15.611 1.00 98.38 96 ALA A C 1
ATOM 740 O O . ALA A 1 96 ? -15.758 5.408 16.559 1.00 98.38 96 ALA A O 1
ATOM 741 N N . ALA A 1 97 ? -14.145 4.279 15.465 1.00 98.44 97 ALA A N 1
ATOM 742 C CA . ALA A 1 97 ? -14.063 3.172 16.414 1.00 98.44 97 ALA A CA 1
ATOM 743 C C . ALA A 1 97 ? -13.522 3.620 17.781 1.00 98.44 97 ALA A C 1
ATOM 745 O O . ALA A 1 97 ? -14.079 3.230 18.809 1.00 98.44 97 ALA A O 1
ATOM 746 N N . GLU A 1 98 ? -12.495 4.473 17.806 1.00 98.62 98 GLU A N 1
ATOM 747 C CA . GLU A 1 98 ? -11.968 5.079 19.034 1.00 98.62 98 GLU A CA 1
ATOM 748 C C . GLU A 1 98 ? -13.063 5.862 19.768 1.00 98.62 98 GLU A C 1
ATOM 750 O O . GLU A 1 98 ? -13.316 5.629 20.952 1.00 98.62 98 GLU A O 1
ATOM 755 N N . LYS A 1 99 ? -13.791 6.726 19.051 1.00 98.50 99 LYS A N 1
ATOM 756 C CA . LYS A 1 99 ? -14.890 7.508 19.628 1.00 98.50 99 LYS A CA 1
ATOM 757 C C . LYS A 1 99 ? -16.012 6.622 20.175 1.00 98.50 99 LYS A C 1
ATOM 759 O O . LYS A 1 99 ? -16.562 6.907 21.239 1.00 98.50 99 LYS A O 1
ATOM 764 N N . ALA A 1 100 ? -16.354 5.542 19.472 1.00 98.56 100 ALA A N 1
ATOM 765 C CA . ALA A 1 100 ? -17.351 4.580 19.937 1.00 98.56 100 ALA A CA 1
ATOM 766 C C . ALA A 1 100 ? -16.891 3.839 21.206 1.00 98.56 100 ALA A C 1
ATOM 768 O O . ALA A 1 100 ? -17.686 3.653 22.132 1.00 98.56 100 ALA A O 1
ATOM 769 N N . ALA A 1 101 ? -15.614 3.453 21.274 1.00 98.56 101 ALA A N 1
ATOM 770 C CA . ALA A 1 101 ? -15.028 2.820 22.451 1.00 98.56 101 ALA A CA 1
ATOM 771 C C . ALA A 1 101 ? -15.022 3.766 23.661 1.00 98.56 101 ALA A C 1
ATOM 773 O O . ALA A 1 101 ? -15.386 3.350 24.764 1.00 98.56 101 ALA A O 1
ATOM 774 N N . GLU A 1 102 ? -14.691 5.043 23.456 1.00 98.56 102 GLU A N 1
ATOM 775 C CA . GLU A 1 102 ? -14.725 6.049 24.519 1.00 98.56 102 GLU A CA 1
ATOM 776 C C . GLU A 1 102 ? -16.152 6.267 25.039 1.00 98.56 102 GLU A C 1
ATOM 778 O O . GLU A 1 102 ? -16.388 6.221 26.248 1.00 98.56 102 GLU A O 1
ATOM 783 N N . GLN A 1 103 ? -17.143 6.357 24.146 1.00 98.56 103 GLN A N 1
ATOM 784 C CA . GLN A 1 103 ? -18.546 6.458 24.554 1.00 98.56 103 GLN A CA 1
ATOM 785 C C . GLN A 1 103 ? -19.014 5.228 25.350 1.00 98.56 103 GLN A C 1
ATOM 787 O O . GLN A 1 103 ? -19.742 5.353 26.340 1.00 98.56 103 GLN A O 1
ATOM 792 N N . ALA A 1 104 ? -18.598 4.024 24.945 1.00 98.56 104 ALA A N 1
ATOM 793 C CA . ALA A 1 104 ? -18.906 2.794 25.671 1.00 98.56 104 ALA A CA 1
ATOM 794 C C . ALA A 1 104 ? -18.261 2.776 27.069 1.00 98.56 104 ALA A C 1
ATOM 796 O O . ALA A 1 104 ? -18.886 2.331 28.042 1.00 98.56 104 ALA A O 1
ATOM 797 N N . ARG A 1 105 ? -17.037 3.305 27.195 1.00 98.50 105 ARG A N 1
ATOM 798 C CA . ARG A 1 105 ? -16.333 3.467 28.473 1.00 98.50 105 ARG A CA 1
ATOM 799 C C . ARG A 1 105 ? -17.093 4.409 29.405 1.00 98.50 105 ARG A C 1
ATOM 801 O 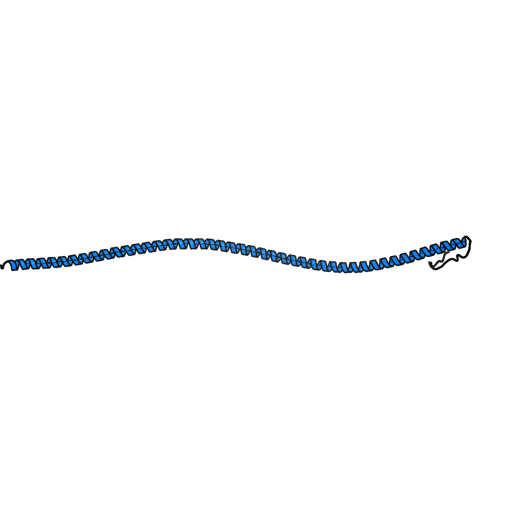O . ARG A 1 105 ? -17.346 4.046 30.555 1.00 98.50 105 ARG A O 1
ATOM 808 N N . GLU A 1 106 ? -17.516 5.571 28.911 1.00 98.50 106 GLU A N 1
ATOM 809 C CA . GLU A 1 106 ? -18.328 6.528 29.674 1.00 98.50 106 GLU A CA 1
ATOM 810 C C . GLU A 1 106 ? -19.651 5.911 30.148 1.00 98.50 106 GLU A C 1
ATOM 812 O O . GLU A 1 106 ? -19.995 5.988 31.333 1.00 98.50 106 GLU A O 1
ATOM 817 N N . ASN A 1 107 ? -20.359 5.215 29.253 1.00 98.44 107 ASN A N 1
ATOM 818 C CA . ASN A 1 107 ? -21.610 4.528 29.578 1.00 98.44 107 ASN A CA 1
ATOM 819 C C . ASN A 1 107 ? -21.411 3.460 30.662 1.00 98.44 107 ASN A C 1
ATOM 821 O O . ASN A 1 107 ? -22.237 3.324 31.570 1.00 98.44 107 ASN A O 1
ATOM 825 N N . THR A 1 108 ? -20.296 2.729 30.611 1.00 98.56 108 THR A N 1
ATOM 826 C CA . THR A 1 108 ? -19.943 1.719 31.617 1.00 98.56 108 THR A CA 1
ATOM 827 C C . THR A 1 108 ? -19.671 2.357 32.981 1.00 98.56 108 THR A C 1
ATOM 829 O O . THR A 1 108 ? -20.142 1.855 34.004 1.00 98.56 108 THR A O 1
ATOM 832 N N . ILE A 1 109 ? -18.967 3.494 33.019 1.00 98.38 109 ILE A N 1
ATOM 833 C CA . ILE A 1 109 ? -18.713 4.248 34.258 1.00 98.38 109 ILE A CA 1
ATOM 834 C C . ILE A 1 109 ? -20.028 4.745 34.868 1.00 98.38 109 ILE A C 1
ATOM 836 O O . ILE A 1 109 ? -20.253 4.579 36.071 1.00 98.38 109 ILE A O 1
ATOM 840 N N . SER A 1 110 ? -20.916 5.305 34.044 1.00 98.19 110 SER A N 1
ATOM 841 C CA . SER A 1 110 ? -22.245 5.746 34.476 1.00 98.19 110 SER A CA 1
ATOM 842 C C . SER A 1 110 ? -23.070 4.579 35.033 1.00 98.19 110 SER A C 1
ATOM 844 O O . SER A 1 110 ? -23.586 4.647 36.150 1.00 98.19 110 SER A O 1
ATOM 846 N N . SER A 1 111 ? -23.094 3.452 34.318 1.00 98.44 111 SER A N 1
ATOM 847 C CA . SER A 1 111 ? -23.805 2.239 34.739 1.00 98.44 111 SER A CA 1
ATOM 848 C C . SER A 1 111 ? -23.279 1.699 36.070 1.00 98.44 111 SER A C 1
ATOM 850 O O . SER A 1 111 ? -24.063 1.367 36.958 1.00 98.44 111 SER A O 1
ATOM 852 N N . LYS A 1 112 ? -21.953 1.688 36.268 1.00 98.31 112 LYS A N 1
ATOM 853 C CA . LYS A 1 112 ? -21.333 1.299 37.543 1.00 98.31 112 LYS A CA 1
ATOM 854 C C . LYS A 1 112 ? -21.805 2.183 38.700 1.00 98.31 112 LYS A C 1
ATOM 856 O O . LYS A 1 112 ? -22.053 1.674 39.794 1.00 98.31 112 LYS A O 1
ATOM 861 N N . LYS A 1 113 ? -21.944 3.494 38.474 1.00 98.06 113 LYS A N 1
ATOM 862 C CA . LYS A 1 113 ? -22.464 4.428 39.482 1.00 98.06 113 LYS A CA 1
ATOM 863 C C . LYS A 1 113 ? -23.913 4.099 39.843 1.00 98.06 113 LYS A C 1
ATOM 865 O O . LYS A 1 113 ? -24.218 4.016 41.029 1.00 98.06 113 LYS A O 1
ATOM 870 N N . ILE A 1 114 ? -24.763 3.856 38.844 1.00 98.19 114 ILE A N 1
ATOM 871 C CA . ILE A 1 114 ? -26.171 3.482 39.050 1.00 98.19 114 ILE A CA 1
ATOM 872 C C . ILE A 1 114 ? -26.267 2.196 39.876 1.00 98.19 114 ILE A C 1
ATOM 874 O O . ILE A 1 114 ? -26.927 2.194 40.910 1.00 98.19 114 ILE A O 1
ATOM 878 N N . VAL A 1 115 ? -25.545 1.140 39.486 1.00 98.38 115 VAL A N 1
ATOM 879 C CA . VAL A 1 115 ? -25.533 -0.142 40.214 1.00 98.38 115 VAL A CA 1
ATOM 880 C C . VAL A 1 115 ? -25.083 0.042 41.665 1.00 98.38 115 VAL A C 1
ATOM 882 O O . VAL A 1 115 ? -25.711 -0.496 42.575 1.00 98.38 115 VAL A O 1
ATOM 885 N N . SER A 1 116 ? -24.038 0.840 41.905 1.00 98.06 116 SER A N 1
ATOM 886 C CA . SER A 1 116 ? -23.575 1.157 43.263 1.00 98.06 116 SER A CA 1
ATOM 887 C C . SER A 1 116 ? -24.666 1.838 44.100 1.00 98.06 116 SER A C 1
ATOM 889 O O . SER A 1 116 ? -24.925 1.442 45.238 1.00 98.06 116 SER A O 1
ATOM 891 N N . THR A 1 117 ? -25.373 2.817 43.522 1.00 97.94 117 THR A N 1
ATOM 892 C CA . THR A 1 117 ? -26.514 3.472 44.177 1.00 97.94 117 THR A CA 1
ATOM 893 C C . THR A 1 117 ? -27.648 2.488 44.465 1.00 97.94 117 THR A C 1
ATOM 895 O O . THR A 1 117 ? -28.199 2.509 45.564 1.00 97.94 117 THR A O 1
ATOM 898 N N . THR A 1 118 ? -27.968 1.592 43.532 1.00 98.00 118 THR A N 1
ATOM 899 C CA . THR A 1 118 ? -28.991 0.558 43.729 1.00 98.00 118 THR A CA 1
ATOM 900 C C . THR A 1 118 ? -28.629 -0.381 44.880 1.00 98.00 118 THR A C 1
ATOM 902 O O . THR A 1 118 ? -29.472 -0.646 45.734 1.00 98.00 118 THR A O 1
ATOM 905 N N . ILE A 1 119 ? -27.373 -0.830 44.975 1.00 97.81 119 ILE A N 1
ATOM 906 C CA . ILE A 1 119 ? -26.898 -1.668 46.092 1.00 97.81 119 ILE A CA 1
ATOM 907 C C . ILE A 1 119 ? -27.058 -0.936 47.433 1.00 97.81 119 ILE A C 1
ATOM 909 O O . ILE A 1 119 ? -27.534 -1.519 48.413 1.00 97.81 119 ILE A O 1
ATOM 913 N N . PHE A 1 120 ? -26.706 0.352 47.480 1.00 97.56 120 PHE A N 1
ATOM 914 C CA . PHE A 1 120 ? -26.879 1.170 48.681 1.00 97.56 120 PHE A CA 1
ATOM 915 C C . PHE A 1 120 ? -28.356 1.267 49.099 1.00 97.56 120 PHE A C 1
ATOM 917 O O . PHE A 1 120 ? -28.682 1.061 50.268 1.00 97.56 120 PHE A O 1
ATOM 924 N N . GLN A 1 121 ? -29.259 1.503 48.143 1.00 97.88 121 GLN A N 1
ATOM 925 C CA . GLN A 1 121 ? -30.704 1.550 48.389 1.00 97.88 121 GLN A CA 1
ATOM 926 C C . GLN A 1 121 ? -31.253 0.209 48.893 1.00 97.88 121 GLN A C 1
ATOM 928 O O . GLN A 1 121 ? -32.009 0.195 49.862 1.00 97.88 121 GLN A O 1
ATOM 933 N N . PHE A 1 122 ? -30.834 -0.917 48.305 1.00 96.75 122 PHE A N 1
ATOM 934 C CA . PHE A 1 122 ? -31.226 -2.255 48.768 1.00 96.75 122 PHE A CA 1
ATOM 935 C C . PHE A 1 122 ? -30.765 -2.541 50.197 1.00 96.75 122 PHE A C 1
ATOM 937 O O . PHE A 1 122 ? -31.502 -3.133 50.984 1.00 96.75 122 PHE A O 1
ATOM 944 N N . THR A 1 123 ? -29.561 -2.092 50.552 1.00 97.12 123 THR A N 1
ATOM 945 C CA . THR A 1 123 ? -29.037 -2.234 51.916 1.00 97.12 123 THR A CA 1
ATOM 946 C C . THR A 1 123 ? -29.882 -1.431 52.910 1.00 97.12 123 THR A C 1
ATOM 948 O O . THR A 1 123 ? -30.216 -1.932 53.984 1.00 97.12 123 THR A O 1
ATOM 951 N N . GLY A 1 124 ? -30.279 -0.208 52.537 1.00 96.56 124 GLY A N 1
ATOM 952 C CA . GLY A 1 124 ? -31.207 0.613 53.319 1.00 96.56 124 GLY A CA 1
ATOM 953 C C . GLY A 1 124 ? -32.573 -0.054 53.493 1.00 96.56 124 GLY A C 1
ATOM 954 O O . GLY A 1 124 ? -33.033 -0.218 54.620 1.00 96.56 124 GLY A O 1
ATOM 955 N N . LEU A 1 125 ? -33.164 -0.531 52.395 1.00 96.94 125 LEU A N 1
ATOM 956 C CA . LEU A 1 125 ? -34.454 -1.222 52.401 1.00 96.94 125 LEU A CA 1
ATOM 957 C C . LEU A 1 125 ? -34.439 -2.472 53.291 1.00 96.94 125 LEU A C 1
ATOM 959 O O . LEU A 1 125 ? -35.361 -2.681 54.071 1.00 96.94 125 LEU A O 1
ATOM 963 N N . SER A 1 126 ? -33.379 -3.280 53.219 1.00 97.31 126 SER A N 1
ATOM 964 C CA . SER A 1 126 ? -33.209 -4.459 54.078 1.00 97.31 126 SER A CA 1
ATOM 965 C C . SER A 1 126 ? -33.183 -4.082 55.564 1.00 97.31 126 SER A C 1
ATOM 967 O O . SER A 1 126 ? -33.831 -4.720 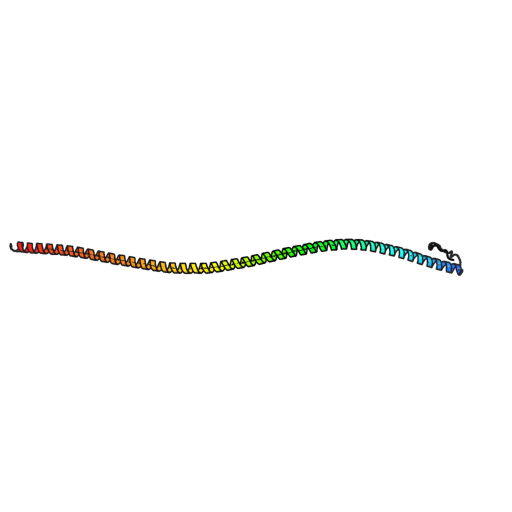56.395 1.00 97.31 126 SER A O 1
ATOM 969 N N . LYS A 1 127 ? -32.507 -2.977 55.909 1.00 97.12 127 LYS A N 1
ATOM 970 C CA . LYS A 1 127 ? -32.495 -2.450 57.278 1.00 97.12 127 LYS A CA 1
ATOM 971 C C . LYS A 1 127 ? -33.885 -2.002 57.731 1.00 97.12 127 LYS A C 1
ATOM 973 O O . LYS A 1 127 ? -34.242 -2.233 58.883 1.00 97.12 127 LYS A O 1
ATOM 978 N N . ASP A 1 128 ? -34.658 -1.374 56.852 1.00 96.81 128 ASP A N 1
ATOM 979 C CA . ASP A 1 128 ? -36.019 -0.944 57.173 1.00 96.81 128 ASP A CA 1
ATOM 980 C C . ASP A 1 128 ? -36.980 -2.133 57.315 1.00 96.81 128 ASP A C 1
ATOM 982 O O . ASP A 1 128 ? -37.788 -2.139 58.240 1.00 96.81 128 ASP A O 1
ATOM 986 N N . ILE A 1 129 ? -36.831 -3.185 56.502 1.00 96.44 129 ILE A N 1
ATOM 987 C CA . ILE A 1 129 ? -37.571 -4.449 56.666 1.00 96.44 129 ILE A CA 1
ATOM 988 C C . ILE A 1 129 ? -37.288 -5.080 58.035 1.00 96.44 129 ILE A C 1
ATOM 990 O O . ILE A 1 129 ? -38.227 -5.481 58.722 1.00 96.44 129 ILE A O 1
ATOM 994 N N . ASN A 1 130 ? -36.023 -5.120 58.470 1.00 96.19 130 ASN A N 1
ATOM 995 C CA . ASN A 1 130 ? -35.674 -5.650 59.792 1.00 96.19 130 ASN A CA 1
ATOM 996 C C . ASN A 1 130 ? -36.338 -4.847 60.920 1.00 96.19 130 ASN A C 1
ATOM 998 O O . ASN A 1 130 ? -36.952 -5.439 61.801 1.00 96.19 130 ASN A O 1
ATOM 1002 N N . LYS A 1 131 ? -36.327 -3.507 60.845 1.00 96.19 131 LYS A N 1
ATOM 1003 C CA . LYS A 1 131 ? -37.035 -2.666 61.830 1.00 96.19 131 LYS A CA 1
ATOM 1004 C C . LYS A 1 131 ? -38.534 -2.957 61.867 1.00 96.19 131 LYS A C 1
ATOM 1006 O O . LYS A 1 131 ? -39.122 -2.980 62.942 1.00 96.19 131 LYS A O 1
ATOM 1011 N N . VAL A 1 132 ? -39.168 -3.148 60.707 1.00 96.31 132 VAL A N 1
ATOM 1012 C CA . VAL A 1 132 ? -40.596 -3.499 60.643 1.00 96.31 132 VAL A CA 1
ATOM 1013 C C . VAL A 1 132 ? -40.844 -4.850 61.318 1.00 96.31 132 VAL A C 1
ATOM 1015 O O . VAL A 1 132 ? -41.804 -4.978 62.074 1.00 96.31 132 VAL A O 1
ATOM 1018 N N . SER A 1 133 ? -39.965 -5.832 61.104 1.00 96.00 133 SER A N 1
ATOM 1019 C CA . SER A 1 133 ? -40.042 -7.135 61.773 1.00 96.00 133 SER A CA 1
ATOM 1020 C C . SER A 1 133 ? -39.916 -7.017 63.297 1.00 96.00 133 SER A C 1
ATOM 1022 O O . SER A 1 133 ? -40.678 -7.657 64.024 1.00 96.00 133 SER A O 1
ATOM 1024 N N . ASP A 1 134 ? -39.010 -6.170 63.790 1.00 95.81 134 ASP A N 1
ATOM 1025 C CA . ASP A 1 134 ? -38.845 -5.914 65.228 1.00 95.81 134 ASP A CA 1
ATOM 1026 C C . ASP A 1 134 ? -40.107 -5.272 65.827 1.00 95.81 134 ASP A C 1
ATOM 1028 O O . ASP A 1 134 ? -40.607 -5.711 66.863 1.00 95.81 134 ASP A O 1
ATOM 1032 N N . VAL A 1 135 ? -40.686 -4.279 65.140 1.00 96.12 135 VAL A N 1
ATOM 1033 C CA . VAL A 1 135 ? -41.939 -3.626 65.562 1.00 96.12 135 VAL A CA 1
ATOM 1034 C C . VAL A 1 135 ? -43.100 -4.621 65.613 1.00 96.12 135 VAL A C 1
ATOM 1036 O O . VAL A 1 135 ? -43.875 -4.602 66.567 1.00 96.12 135 VAL A O 1
ATOM 1039 N N . ILE A 1 136 ? -43.221 -5.507 64.619 1.00 94.12 136 ILE A N 1
ATOM 1040 C CA . ILE A 1 136 ? -44.241 -6.567 64.619 1.00 94.12 136 ILE A CA 1
ATOM 1041 C C . ILE A 1 136 ? -44.034 -7.511 65.807 1.00 94.12 136 ILE A C 1
ATOM 1043 O O . ILE A 1 136 ? -45.005 -7.875 66.467 1.00 94.12 136 ILE A O 1
ATOM 1047 N N . THR A 1 137 ? -42.786 -7.877 66.107 1.00 94.50 137 THR A N 1
ATOM 1048 C CA . THR A 1 137 ? -42.459 -8.761 67.236 1.00 94.50 137 THR A CA 1
ATOM 1049 C C . THR A 1 137 ? -42.883 -8.131 68.563 1.00 94.50 137 THR A C 1
ATOM 1051 O O . THR A 1 137 ? -43.608 -8.760 69.332 1.00 94.50 137 THR A O 1
ATOM 1054 N N . HIS A 1 138 ? -42.548 -6.859 68.787 1.00 92.25 138 HIS A N 1
ATOM 1055 C CA . HIS A 1 138 ? -42.994 -6.127 69.975 1.00 92.25 138 HIS A CA 1
ATOM 1056 C C . HIS A 1 138 ? -44.518 -5.980 70.057 1.00 92.25 138 HIS A C 1
ATOM 1058 O O . HIS A 1 138 ? -45.097 -6.110 71.134 1.00 92.25 138 HIS A O 1
ATOM 1064 N N . LEU A 1 139 ? -45.197 -5.755 68.929 1.00 93.12 139 LEU A N 1
ATOM 1065 C CA . LEU A 1 139 ? -46.659 -5.685 68.900 1.00 93.12 139 LEU A CA 1
ATOM 1066 C C . LEU A 1 139 ? -47.309 -7.015 69.324 1.00 93.12 139 LEU A C 1
ATOM 1068 O O . LEU A 1 139 ? -48.345 -7.011 69.995 1.00 93.12 139 LEU A O 1
ATOM 1072 N N . VAL A 1 140 ? -46.711 -8.149 68.945 1.00 91.31 140 VAL A N 1
ATOM 1073 C CA . VAL A 1 140 ? -47.164 -9.483 69.367 1.00 91.31 140 VAL A CA 1
ATOM 1074 C C . VAL A 1 140 ? -46.985 -9.668 70.876 1.00 91.31 140 VAL A C 1
ATOM 1076 O O . VAL A 1 140 ? -47.920 -10.133 71.529 1.00 91.31 140 VAL A O 1
ATOM 1079 N N . GLU A 1 141 ? -45.840 -9.272 71.438 1.00 91.19 141 GLU A N 1
ATOM 1080 C CA . GLU A 1 141 ? -45.577 -9.334 72.886 1.00 91.19 141 GLU A CA 1
ATOM 1081 C C . GLU A 1 141 ? -46.585 -8.496 73.691 1.00 91.19 141 GLU A C 1
ATOM 1083 O O . GLU A 1 141 ? -47.204 -8.993 74.635 1.00 91.19 141 GLU A O 1
ATOM 1088 N N . GLU A 1 142 ? -46.820 -7.247 73.283 1.00 89.12 142 GLU A N 1
ATOM 1089 C CA . GLU A 1 142 ? -47.816 -6.364 73.907 1.00 89.12 142 GLU A CA 1
ATOM 1090 C C . GLU A 1 142 ? -49.233 -6.955 73.834 1.00 89.12 142 GLU A C 1
ATOM 1092 O O . GLU A 1 142 ? -49.973 -6.964 74.820 1.00 89.12 142 GLU A O 1
ATOM 1097 N N . SER A 1 143 ? -49.604 -7.530 72.687 1.00 88.69 143 SER A N 1
ATOM 1098 C CA . SER A 1 143 ? -50.914 -8.172 72.516 1.00 88.69 143 SER A CA 1
ATOM 1099 C C . SER A 1 143 ? -51.091 -9.391 73.431 1.00 88.69 143 SER A C 1
ATOM 1101 O O . SER A 1 143 ? -52.179 -9.601 73.975 1.00 88.69 143 SER A O 1
ATOM 1103 N N . GLN A 1 144 ? -50.033 -10.181 73.646 1.00 85.25 144 GLN A N 1
ATOM 1104 C CA . GLN A 1 144 ? -50.052 -11.296 74.597 1.00 85.25 144 GLN A CA 1
ATOM 1105 C C . GLN A 1 144 ? -50.217 -10.804 76.038 1.00 85.25 144 GLN A C 1
ATOM 1107 O O . GLN A 1 144 ? -51.065 -11.337 76.754 1.00 85.25 144 GLN A O 1
ATOM 1112 N N . ASN A 1 145 ? -49.490 -9.755 76.438 1.00 80.81 145 ASN A N 1
ATOM 1113 C CA . ASN A 1 145 ? -49.618 -9.143 77.765 1.00 80.81 145 ASN A CA 1
ATOM 1114 C C . ASN A 1 145 ? -51.051 -8.664 78.049 1.00 80.81 145 ASN A C 1
ATOM 1116 O O . ASN A 1 145 ? -51.578 -8.898 79.141 1.00 80.81 145 ASN A O 1
ATOM 1120 N N . ILE A 1 146 ? -51.718 -8.055 77.062 1.00 80.25 146 ILE A N 1
ATOM 1121 C CA . ILE A 1 146 ? -53.133 -7.662 77.169 1.00 80.25 146 ILE A CA 1
ATOM 1122 C C . ILE A 1 146 ? -54.034 -8.887 77.393 1.00 80.25 146 ILE A C 1
ATOM 1124 O O . ILE A 1 146 ? -54.936 -8.845 78.236 1.00 80.25 146 ILE A O 1
ATOM 1128 N N . GLY A 1 147 ? -53.782 -9.993 76.685 1.00 75.06 147 GLY A N 1
ATOM 1129 C CA . GLY A 1 147 ? -54.493 -11.259 76.888 1.00 75.06 147 GLY A CA 1
ATOM 1130 C C . GLY A 1 147 ? -54.400 -11.760 78.333 1.00 75.06 147 GLY A C 1
ATOM 1131 O O . GLY A 1 147 ? -55.408 -12.149 78.926 1.00 75.06 147 GLY A O 1
ATOM 1132 N N . THR A 1 148 ? -53.219 -11.666 78.945 1.00 72.75 148 THR A N 1
ATOM 1133 C CA . THR A 1 148 ? -52.993 -12.039 80.350 1.00 72.75 148 THR A CA 1
ATOM 1134 C C . THR A 1 148 ? -53.791 -11.158 81.314 1.00 72.75 148 THR A C 1
ATOM 1136 O O . THR A 1 148 ? -54.399 -11.658 82.261 1.00 72.75 148 THR A O 1
ATOM 1139 N N . VAL A 1 149 ? -53.854 -9.847 81.056 1.00 70.19 149 VAL A N 1
ATOM 1140 C CA . VAL A 1 149 ? -54.648 -8.901 81.862 1.00 70.19 149 VAL A CA 1
ATOM 1141 C C . VAL A 1 149 ? -56.144 -9.230 81.804 1.00 70.19 149 VAL A C 1
ATOM 1143 O O . VAL A 1 149 ? -56.840 -9.125 82.817 1.00 70.19 149 VAL A O 1
ATOM 1146 N N . LEU A 1 150 ? -56.649 -9.668 80.648 1.00 65.69 150 LEU A N 1
ATOM 1147 C CA . LEU A 1 150 ? -58.043 -10.095 80.502 1.00 65.69 150 LEU A CA 1
ATOM 1148 C C . LEU A 1 150 ? -58.350 -11.359 81.321 1.00 65.69 150 LEU A C 1
ATOM 1150 O O . LEU A 1 150 ? -59.387 -11.406 81.982 1.00 65.69 150 LEU A O 1
ATOM 1154 N N . VAL A 1 151 ? -57.439 -12.339 81.357 1.00 76.19 151 VAL A N 1
ATOM 1155 C CA . VAL A 1 151 ? -57.586 -13.538 82.208 1.00 76.19 151 VAL A CA 1
ATOM 1156 C C . VAL A 1 151 ? -57.637 -13.158 83.689 1.00 76.19 151 VAL A C 1
ATOM 1158 O O . VAL A 1 151 ? -58.490 -13.660 84.418 1.00 76.19 151 VAL A O 1
ATOM 1161 N N . ILE A 1 152 ? -56.791 -12.221 84.131 1.00 69.44 152 ILE A N 1
ATOM 1162 C CA . ILE A 1 152 ? -56.793 -11.731 85.520 1.00 69.44 152 ILE A CA 1
ATOM 1163 C C . ILE A 1 152 ? -58.122 -11.052 85.863 1.00 69.44 152 ILE A C 1
ATOM 1165 O O . ILE A 1 152 ? -58.664 -11.293 86.941 1.00 69.44 152 ILE A O 1
ATOM 1169 N N . ARG A 1 153 ? -58.684 -10.241 84.956 1.00 62.09 153 ARG A N 1
ATOM 1170 C CA . ARG A 1 153 ? -60.025 -9.666 85.157 1.00 62.09 153 ARG A CA 1
ATOM 1171 C C . ARG A 1 153 ? -61.095 -10.750 85.287 1.00 62.09 153 ARG A C 1
ATOM 1173 O O . ARG A 1 153 ? -61.918 -10.657 86.192 1.00 62.09 153 ARG A O 1
ATOM 1180 N N . GLY A 1 154 ? -61.032 -11.798 84.464 1.00 71.38 154 GLY A N 1
ATOM 1181 C CA . GLY A 1 154 ? -61.922 -12.956 84.584 1.00 71.38 154 GLY A CA 1
ATOM 1182 C C . GLY A 1 154 ? -61.780 -13.684 85.928 1.00 71.38 154 GLY A C 1
ATOM 1183 O O . GLY A 1 154 ? -62.780 -13.994 86.572 1.00 71.38 154 GLY A O 1
ATOM 1184 N N . MET A 1 155 ? -60.547 -13.891 86.411 1.00 69.62 155 MET A N 1
ATOM 1185 C CA . MET A 1 155 ? -60.294 -14.471 87.739 1.00 69.62 155 MET A CA 1
ATOM 1186 C C . MET A 1 155 ? -60.802 -13.571 88.869 1.00 69.62 155 MET A C 1
ATOM 1188 O O . MET A 1 155 ? -61.330 -14.075 89.860 1.00 69.62 155 MET A O 1
ATOM 1192 N N . ALA A 1 156 ? -60.671 -12.250 88.736 1.00 73.94 156 ALA A N 1
ATOM 1193 C CA . ALA A 1 156 ? -61.170 -11.292 89.717 1.00 73.94 156 ALA A CA 1
ATOM 1194 C C . ALA A 1 156 ? -62.705 -11.306 89.795 1.00 73.94 156 ALA A C 1
ATOM 1196 O O . ALA A 1 156 ? -63.251 -11.321 90.897 1.00 73.94 156 ALA A O 1
ATOM 1197 N N . GLU A 1 157 ? -63.404 -11.385 88.659 1.00 74.81 157 GLU A N 1
ATOM 1198 C CA . GLU A 1 157 ? -64.861 -11.574 88.632 1.00 74.81 157 GLU A CA 1
ATOM 1199 C C . GLU A 1 157 ? -65.276 -12.905 89.257 1.00 74.81 157 GLU A C 1
ATOM 1201 O O . GLU A 1 157 ? -66.177 -12.936 90.094 1.00 74.81 157 GLU A O 1
ATOM 1206 N N . GLN A 1 158 ? -64.588 -13.998 88.922 1.00 79.81 158 GLN A N 1
ATOM 1207 C CA . GLN A 1 158 ? -64.878 -15.315 89.488 1.00 79.81 158 GLN A CA 1
ATOM 1208 C C . GLN A 1 158 ? -64.628 -15.355 91.005 1.00 79.81 158 GLN A C 1
ATOM 1210 O O . GLN A 1 158 ? -65.421 -15.930 91.751 1.00 79.81 158 GLN A O 1
ATOM 1215 N N . THR A 1 159 ? -63.569 -14.689 91.475 1.00 81.25 159 THR A N 1
ATOM 1216 C CA . THR A 1 159 ? -63.255 -14.535 92.904 1.00 81.25 159 THR A CA 1
ATOM 1217 C C . THR A 1 159 ? -64.302 -13.680 93.608 1.00 81.25 159 THR A C 1
ATOM 1219 O O . THR A 1 159 ? -64.743 -14.036 94.697 1.00 81.25 159 THR A O 1
ATOM 1222 N N . ASN A 1 160 ? -64.749 -12.586 92.985 1.00 77.94 160 ASN A N 1
ATOM 1223 C CA . ASN A 1 160 ? -65.819 -11.744 93.515 1.00 77.94 160 ASN A CA 1
ATOM 1224 C C . ASN A 1 160 ? -67.132 -12.530 93.657 1.00 77.94 160 ASN A C 1
ATOM 1226 O O . ASN A 1 160 ? -67.821 -12.426 94.668 1.00 77.94 160 ASN A O 1
ATOM 1230 N N . LEU A 1 161 ? -67.448 -13.375 92.676 1.00 84.06 161 LEU A N 1
ATOM 1231 C CA . LEU A 1 161 ? -68.647 -14.210 92.679 1.00 84.06 161 LEU A CA 1
ATOM 1232 C C . LEU A 1 161 ? -68.568 -15.321 93.744 1.00 84.06 161 LEU A C 1
ATOM 1234 O O . LEU A 1 161 ? -69.539 -15.566 94.459 1.00 84.06 161 LEU A O 1
ATOM 1238 N N . LEU A 1 162 ? -67.395 -15.939 93.916 1.00 82.06 162 LEU A N 1
ATOM 1239 C CA . LEU A 1 162 ? -67.113 -16.879 95.008 1.00 82.06 162 LEU A CA 1
ATOM 1240 C C . LEU A 1 162 ? -67.225 -16.215 96.385 1.00 82.06 162 LEU A C 1
ATOM 1242 O O . LEU A 1 162 ? -67.851 -16.776 97.281 1.00 82.06 162 LEU A O 1
ATOM 1246 N N . ALA A 1 163 ? -66.651 -15.022 96.548 1.00 82.69 163 ALA A N 1
ATOM 1247 C CA . ALA A 1 163 ? -66.716 -14.260 97.790 1.00 82.69 163 ALA A CA 1
ATOM 1248 C C . ALA A 1 163 ? -68.158 -13.864 98.134 1.00 82.69 163 ALA A C 1
ATOM 1250 O O . ALA A 1 163 ? -68.564 -13.971 99.291 1.00 82.69 163 ALA A O 1
ATOM 1251 N N . LEU A 1 164 ? -68.954 -13.476 97.133 1.00 79.94 164 LEU A N 1
ATOM 1252 C CA . LEU A 1 164 ? -70.371 -13.174 97.313 1.00 79.94 164 LEU A CA 1
ATOM 1253 C C . LEU A 1 164 ? -71.162 -14.413 97.753 1.00 79.94 164 LEU A C 1
ATOM 1255 O O . LEU A 1 164 ? -71.916 -14.340 98.720 1.00 79.94 164 LEU A O 1
ATOM 1259 N N . ASN A 1 165 ? -70.953 -15.561 97.104 1.00 79.50 165 ASN A N 1
ATOM 1260 C CA . ASN A 1 165 ? -71.600 -16.814 97.502 1.00 79.50 165 ASN A CA 1
ATOM 1261 C C . ASN A 1 165 ? -71.182 -17.253 98.911 1.00 79.50 165 ASN A C 1
ATOM 1263 O O . ASN A 1 165 ? -72.026 -17.673 99.694 1.00 79.50 165 ASN A O 1
ATOM 1267 N N . ALA A 1 166 ? -69.906 -17.100 99.273 1.00 79.94 166 ALA A N 1
ATOM 1268 C CA . ALA A 1 166 ? -69.434 -17.389 100.623 1.00 79.94 166 ALA A CA 1
ATOM 1269 C C . ALA A 1 166 ? -70.060 -16.453 101.672 1.00 79.94 166 ALA A C 1
ATOM 1271 O O . ALA A 1 166 ? -70.416 -16.909 102.755 1.00 79.94 166 ALA A O 1
ATOM 1272 N N . ALA A 1 167 ? -70.245 -15.166 101.357 1.00 77.62 167 ALA A N 1
ATOM 1273 C CA . ALA A 1 167 ? -70.935 -14.219 102.233 1.00 77.62 167 ALA A CA 1
ATOM 1274 C C . ALA A 1 167 ? -72.423 -14.574 102.415 1.00 77.62 167 ALA A C 1
ATOM 1276 O O . ALA A 1 167 ? -72.939 -14.488 103.530 1.00 77.62 167 ALA A O 1
ATOM 1277 N N . ILE A 1 168 ? -73.096 -15.024 101.349 1.00 74.56 168 ILE A N 1
ATOM 1278 C CA . ILE A 1 168 ? -74.474 -15.536 101.412 1.00 74.56 168 ILE A CA 1
ATOM 1279 C C . ILE A 1 168 ? -74.536 -16.784 102.298 1.00 74.56 168 ILE A C 1
ATOM 1281 O O . ILE A 1 168 ? -75.359 -16.843 103.210 1.00 74.56 168 ILE A O 1
ATOM 1285 N N . GLU A 1 169 ? -73.654 -17.760 102.085 1.00 78.75 169 GLU A N 1
ATOM 1286 C CA . GLU A 1 169 ? -73.671 -19.006 102.854 1.00 78.75 169 GLU A CA 1
ATOM 1287 C C . GLU A 1 169 ? -73.257 -18.789 104.318 1.00 78.75 169 GLU A C 1
ATOM 1289 O O . GLU A 1 169 ? -73.807 -19.435 105.203 1.00 78.75 169 GLU A O 1
ATOM 1294 N N . ALA A 1 170 ? -72.370 -17.833 104.611 1.00 73.62 170 ALA A N 1
ATOM 1295 C CA . ALA A 1 170 ? -72.043 -17.424 105.978 1.00 73.62 170 ALA A CA 1
ATOM 1296 C C . ALA A 1 170 ? -73.234 -16.747 106.680 1.00 73.62 170 ALA A C 1
ATOM 1298 O O . ALA A 1 170 ? -73.514 -17.049 107.841 1.00 73.62 170 ALA A O 1
ATOM 1299 N N . ALA A 1 171 ? -73.981 -15.885 105.979 1.00 71.94 171 ALA A N 1
ATOM 1300 C CA . ALA A 1 171 ? -75.230 -15.324 106.499 1.00 71.94 171 ALA A CA 1
ATOM 1301 C C . ALA A 1 171 ? -76.277 -16.427 106.754 1.00 71.94 171 ALA A C 1
ATOM 1303 O O . ALA A 1 171 ? -76.974 -16.410 107.768 1.00 71.94 171 ALA A O 1
ATOM 1304 N N . ARG A 1 172 ? -76.329 -17.435 105.878 1.00 69.56 172 ARG A N 1
ATOM 1305 C CA . ARG A 1 172 ? -77.233 -18.588 105.980 1.00 69.56 172 ARG A CA 1
ATOM 1306 C C . ARG A 1 172 ? -76.855 -19.553 107.110 1.00 69.56 172 ARG A C 1
ATOM 1308 O O . ARG A 1 172 ? -77.730 -20.045 107.819 1.00 69.56 172 ARG A O 1
ATOM 1315 N N . ALA A 1 173 ? -75.563 -19.787 107.322 1.00 68.75 173 ALA A N 1
ATOM 1316 C CA . ALA A 1 173 ? -75.037 -20.568 108.438 1.00 68.75 173 ALA A CA 1
ATOM 1317 C C . ALA A 1 173 ? -75.213 -19.839 109.782 1.00 68.75 173 ALA A C 1
ATOM 1319 O O . ALA A 1 173 ? -75.422 -20.488 110.802 1.00 68.75 173 ALA A O 1
ATOM 1320 N N . GLY A 1 174 ? -75.209 -18.501 109.787 1.00 63.34 174 GLY A N 1
ATOM 1321 C CA . GLY A 1 174 ? -75.570 -17.696 110.959 1.00 63.34 174 GLY A CA 1
ATOM 1322 C C . GLY A 1 174 ? -77.032 -17.867 111.395 1.00 63.34 174 GLY A C 1
ATOM 1323 O O . GLY A 1 174 ? -77.320 -17.837 112.590 1.00 63.34 174 GLY A O 1
ATOM 1324 N N . GLU A 1 175 ? -77.944 -18.110 110.450 1.00 58.94 175 GLU A N 1
ATOM 1325 C CA . GLU A 1 175 ? -79.350 -18.443 110.728 1.00 58.94 175 GLU A CA 1
ATOM 1326 C C . GLU A 1 175 ? -79.522 -19.905 111.185 1.00 58.94 175 GLU A C 1
ATOM 1328 O O . GLU A 1 175 ? -80.255 -20.166 112.138 1.00 58.94 175 GLU A O 1
ATOM 1333 N N . GLN A 1 176 ? -78.804 -20.867 110.586 1.00 56.31 176 GLN A N 1
ATOM 1334 C CA . GLN A 1 176 ? -78.864 -22.278 111.012 1.00 56.31 176 GLN A CA 1
ATOM 1335 C C . GLN A 1 176 ? -78.083 -22.588 112.305 1.00 56.31 176 GLN A C 1
ATOM 1337 O O . GLN A 1 176 ? -78.415 -23.543 113.002 1.00 56.31 176 GLN A O 1
ATOM 1342 N N . GLY A 1 177 ? -77.100 -21.767 112.684 1.00 52.25 177 GLY A N 1
ATOM 1343 C CA . GLY A 1 177 ? -76.292 -21.932 113.900 1.00 52.25 177 GLY A CA 1
ATOM 1344 C C . GLY A 1 177 ? -76.981 -21.535 115.212 1.00 52.25 177 GLY A C 1
ATOM 1345 O O . GLY A 1 177 ? -76.359 -21.609 116.266 1.00 52.25 177 GLY A O 1
ATOM 1346 N N . ARG A 1 178 ? -78.252 -21.106 115.184 1.00 54.09 178 ARG A N 1
ATOM 1347 C CA . ARG A 1 178 ? -79.043 -20.806 116.399 1.00 54.09 178 ARG A CA 1
ATOM 1348 C C . ARG A 1 178 ? -79.950 -21.961 116.837 1.00 54.09 178 ARG A C 1
ATOM 1350 O O . ARG A 1 178 ? -80.736 -21.792 117.764 1.00 54.09 178 ARG A O 1
ATOM 1357 N N . GLY A 1 179 ? -79.841 -23.115 116.180 1.00 53.84 179 GLY A N 1
ATOM 1358 C CA . GLY A 1 179 ? -80.656 -24.302 116.428 1.00 53.84 179 GLY A CA 1
ATOM 1359 C C . GLY A 1 179 ? -79.856 -25.569 116.722 1.00 53.84 179 GLY A C 1
ATOM 1360 O O . GLY A 1 179 ? -80.235 -26.605 116.197 1.00 53.84 179 GLY A O 1
ATOM 1361 N N . CYS A 1 180 ? -78.777 -25.486 117.508 1.00 42.28 180 CYS A N 1
ATOM 1362 C CA . CYS A 1 180 ? -78.191 -26.570 118.313 1.00 42.28 180 CYS A CA 1
ATOM 1363 C C . CYS A 1 180 ? -77.267 -25.960 119.373 1.00 42.28 180 CYS A C 1
ATOM 1365 O O . CYS A 1 180 ? -76.354 -25.204 118.976 1.00 42.28 180 CYS A O 1
#

pLDDT: mean 89.35, std 13.19, range [33.25, 98.62]

Secondary structure (DSSP, 8-state):
-----S-TT------SSSHHHHHHHHHHHHHHHHHHHHHHHHHHHHHHHHHHHHHHHHHHHHHHHHHHHHHHHHHHHHHHHHHHHHHHHHHHHHHHHHHHHHHHHHHHHHHHHHHHHHHHHHHHHHHHHHHHHHHHHHHHHHHHHHHHHHHHHHHHHHHHHHHHHHHHHHHHHHHHTT--

Radius of gyration: 73.02 Å; chains: 1; bounding box: 146×38×188 Å

Foldseek 3Di:
DDPDPLPLVDADDLPDDDPVSVVSVVVNVVSVVVVVVVVVVVVVVVVVVVVVVVVVVVVVVVVVVVVVVVVVVVVVVVVVVVVVVVVVVVVVVVVVVVVVVVVVVVVVVVVVVVVVVVVVVVVVVVVVVVVVVVVVVVVVVVVVVVVVVVVVVVVVVVVVVVVVVVVVVVVVVVVVVVPD

Sequence (180 aa):
MAEGDGDLTKRLDNKGNDEISGLSHYFNLFTDKMRLSLVEISTRTNHVMQSAELLSEMSQSNNDFVQMQSDNTTQVAAAMEQMTANIREVSSNAEAAEKAAEQARENTISSKKIVSTTIFQFTGLSKDINKVSDVITHLVEESQNIGTVLVIRGMAEQTNLLALNAAIEAARAGEQGRGC